Protein AF-A0A961W6W5-F1 (afdb_monomer_lite)

pLDDT: mean 90.61, std 8.91, range [60.59, 97.5]

Sequence (105 aa):
MSLSRDQKTALDQVLAWHKRPDRPVFRLFGYAGTGKTTLARSIAEAIDGTVQFAAFTGKAASVLRSKGCDNARTIHSLIYRPRGEETEDETGEVSPTFSLNRQSA

Structure (mmCIF, N/CA/C/O backbone):
data_AF-A0A961W6W5-F1
#
_entry.id   AF-A0A961W6W5-F1
#
loop_
_atom_site.group_PDB
_atom_site.id
_atom_site.type_symbol
_atom_site.label_atom_id
_atom_site.label_alt_id
_atom_site.label_comp_id
_atom_site.label_asym_id
_atom_site.label_entity_id
_atom_site.label_seq_id
_atom_site.pdbx_PDB_ins_code
_atom_site.Cartn_x
_atom_site.Cartn_y
_atom_site.Cartn_z
_atom_site.occupancy
_atom_site.B_iso_or_equiv
_atom_site.auth_seq_id
_atom_site.auth_comp_id
_atom_site.auth_asym_id
_atom_site.auth_atom_id
_atom_site.pdbx_PDB_model_num
ATOM 1 N N . MET A 1 1 ? 7.895 11.699 -11.759 1.00 61.94 1 MET A N 1
ATOM 2 C CA . MET A 1 1 ? 9.030 11.093 -11.018 1.00 61.94 1 MET A CA 1
ATOM 3 C C . MET A 1 1 ? 9.521 9.889 -11.804 1.00 61.94 1 MET A C 1
ATOM 5 O O . MET A 1 1 ? 8.684 9.169 -12.324 1.00 61.94 1 MET A O 1
ATOM 9 N N . SER A 1 2 ? 10.835 9.682 -11.917 1.00 84.69 2 SER A N 1
ATOM 10 C CA . SER A 1 2 ? 11.403 8.511 -12.604 1.00 84.69 2 SER A CA 1
ATOM 11 C C . SER A 1 2 ? 11.673 7.391 -11.596 1.00 84.69 2 SER A C 1
ATOM 13 O O . SER A 1 2 ? 12.235 7.661 -10.535 1.00 84.69 2 SER A O 1
ATOM 15 N N . LEU A 1 3 ? 11.266 6.157 -11.909 1.00 90.62 3 LEU A N 1
ATOM 16 C CA . LEU A 1 3 ? 11.555 4.976 -11.087 1.00 90.62 3 LEU A CA 1
ATOM 17 C C . LEU A 1 3 ? 13.034 4.576 -11.200 1.00 90.62 3 LEU A C 1
ATOM 19 O O . LEU A 1 3 ? 13.622 4.646 -12.286 1.00 90.62 3 LEU A O 1
ATOM 23 N N . SER A 1 4 ? 13.621 4.100 -10.098 1.00 94.44 4 SER A N 1
ATOM 24 C CA . SER A 1 4 ? 14.963 3.502 -10.120 1.00 94.44 4 SER A CA 1
ATOM 25 C C . SER A 1 4 ? 14.983 2.195 -10.926 1.00 94.44 4 SER A C 1
ATOM 27 O O . SER A 1 4 ? 13.938 1.610 -11.214 1.00 94.44 4 SER A O 1
ATOM 29 N N . ARG A 1 5 ? 16.177 1.698 -11.278 1.00 95.38 5 ARG A N 1
ATOM 30 C CA . ARG A 1 5 ? 16.323 0.422 -12.003 1.00 95.38 5 ARG A CA 1
ATOM 31 C C . ARG A 1 5 ? 15.683 -0.752 -11.250 1.00 95.38 5 ARG A C 1
ATOM 33 O O . ARG A 1 5 ? 14.985 -1.558 -11.863 1.00 95.38 5 ARG A O 1
ATOM 40 N N . ASP A 1 6 ? 15.853 -0.798 -9.932 1.00 94.62 6 ASP A N 1
ATOM 41 C CA . ASP A 1 6 ? 15.289 -1.860 -9.094 1.00 94.62 6 ASP A CA 1
ATOM 42 C C . ASP A 1 6 ? 13.768 -1.736 -8.979 1.00 94.62 6 ASP A C 1
ATOM 44 O O . ASP A 1 6 ? 13.058 -2.733 -9.048 1.00 94.62 6 ASP A O 1
ATOM 48 N N . GLN A 1 7 ? 13.242 -0.510 -8.880 1.00 95.44 7 GLN A N 1
ATOM 49 C CA . GLN A 1 7 ? 11.797 -0.267 -8.863 1.00 95.44 7 GLN A CA 1
ATOM 50 C C . GLN A 1 7 ? 11.133 -0.629 -10.196 1.00 95.44 7 GLN A C 1
ATOM 52 O O . GLN A 1 7 ? 10.042 -1.189 -10.183 1.00 95.44 7 GLN A O 1
ATOM 57 N N . LYS A 1 8 ? 11.792 -0.357 -11.332 1.00 95.88 8 LYS A N 1
ATOM 58 C CA . LYS A 1 8 ? 11.328 -0.799 -12.659 1.00 95.88 8 LYS A CA 1
ATOM 59 C C . LYS A 1 8 ? 11.302 -2.320 -12.753 1.00 95.88 8 LYS A C 1
ATOM 61 O O . LYS A 1 8 ? 10.271 -2.887 -13.077 1.00 95.88 8 LYS A O 1
ATOM 66 N N . THR A 1 9 ? 12.394 -2.972 -12.352 1.00 96.31 9 THR A N 1
ATOM 67 C CA . THR A 1 9 ? 12.472 -4.441 -12.300 1.00 96.31 9 THR A CA 1
ATOM 68 C C . THR A 1 9 ? 11.358 -5.031 -11.431 1.00 96.31 9 THR A C 1
ATOM 70 O O . THR A 1 9 ? 10.719 -6.010 -11.807 1.00 96.31 9 THR A O 1
ATOM 73 N N . ALA A 1 10 ? 11.099 -4.428 -10.270 1.00 96.50 10 ALA A N 1
ATOM 74 C CA . ALA A 1 10 ? 10.039 -4.868 -9.379 1.00 96.50 10 ALA A CA 1
ATOM 75 C C . ALA A 1 10 ? 8.639 -4.657 -9.980 1.00 96.50 10 ALA A C 1
ATOM 77 O O . ALA A 1 10 ? 7.792 -5.538 -9.852 1.00 96.50 10 ALA A O 1
ATOM 78 N N . LEU A 1 11 ? 8.401 -3.532 -10.663 1.00 96.44 11 LEU A N 1
ATOM 79 C CA . LEU A 1 11 ? 7.156 -3.284 -11.392 1.00 96.44 11 LEU A CA 1
ATOM 80 C C . LEU A 1 11 ? 6.937 -4.345 -12.478 1.00 96.44 11 LEU A C 1
ATOM 82 O O . LEU A 1 11 ? 5.871 -4.954 -12.519 1.00 96.44 11 LEU A O 1
ATOM 86 N N . ASP A 1 12 ? 7.957 -4.638 -13.285 1.00 96.94 12 ASP A N 1
ATOM 87 C CA . ASP A 1 12 ? 7.883 -5.655 -14.339 1.00 96.94 12 ASP A CA 1
ATOM 88 C C . ASP A 1 12 ? 7.541 -7.041 -13.768 1.00 96.94 12 ASP A C 1
ATOM 90 O O . ASP A 1 12 ? 6.707 -7.763 -14.320 1.00 96.94 12 ASP A O 1
ATOM 94 N N . GLN A 1 13 ? 8.126 -7.405 -12.620 1.00 97.25 13 GLN A N 1
ATOM 95 C CA . GLN A 1 13 ? 7.819 -8.660 -11.927 1.00 97.25 13 GLN A CA 1
ATOM 96 C C . GLN A 1 13 ? 6.375 -8.712 -11.414 1.00 97.25 13 GLN A C 1
ATOM 98 O O . GLN A 1 13 ? 5.723 -9.749 -11.553 1.00 97.25 13 GLN A O 1
ATOM 103 N N . VAL A 1 14 ? 5.861 -7.611 -10.854 1.00 96.69 14 VAL A N 1
ATOM 104 C CA . VAL A 1 14 ? 4.465 -7.516 -10.397 1.00 96.69 14 VAL A CA 1
ATOM 105 C C . VAL A 1 14 ? 3.503 -7.643 -11.580 1.00 96.69 14 VAL A C 1
ATOM 107 O O . VAL A 1 14 ? 2.543 -8.405 -11.504 1.00 96.69 14 VAL A O 1
ATOM 110 N N . LEU A 1 15 ? 3.773 -6.972 -12.702 1.00 95.38 15 LEU A N 1
ATOM 111 C CA . LEU A 1 15 ? 2.922 -7.041 -13.895 1.00 95.38 15 LEU A CA 1
ATOM 112 C C . LEU A 1 15 ? 2.957 -8.422 -14.560 1.00 95.38 15 LEU A C 1
ATOM 114 O O . LEU A 1 15 ? 1.931 -8.917 -15.026 1.00 95.38 15 LEU A O 1
ATOM 118 N N . ALA A 1 16 ? 4.119 -9.078 -14.585 1.00 96.56 16 ALA A N 1
ATOM 119 C CA . ALA A 1 16 ? 4.237 -10.452 -15.064 1.00 96.56 16 ALA A CA 1
ATOM 120 C C . ALA A 1 16 ? 3.500 -11.448 -14.155 1.00 96.56 16 ALA A C 1
ATOM 122 O O . ALA A 1 16 ? 2.927 -12.421 -14.647 1.00 96.56 16 ALA A O 1
ATOM 123 N N . TRP A 1 17 ? 3.506 -11.211 -12.841 1.00 96.94 17 TRP A N 1
ATOM 124 C CA . TRP A 1 17 ? 2.739 -11.991 -11.875 1.00 96.94 17 TRP A CA 1
ATOM 125 C C . TRP A 1 17 ? 1.231 -11.792 -12.039 1.00 96.94 17 TRP A C 1
ATOM 127 O O . TRP A 1 17 ? 0.503 -12.777 -12.065 1.00 96.94 17 TRP A O 1
ATOM 137 N N . HIS A 1 18 ? 0.765 -10.554 -12.210 1.00 94.94 18 HIS A N 1
ATOM 138 C CA . HIS A 1 18 ? -0.660 -10.233 -12.317 1.00 94.94 18 HIS A CA 1
ATOM 139 C C . HIS A 1 18 ? -1.359 -10.968 -13.477 1.00 94.94 18 HIS A C 1
ATOM 141 O O . HIS A 1 18 ? -2.534 -11.305 -13.392 1.00 94.94 18 HIS A O 1
ATOM 147 N N . LYS A 1 19 ? -0.610 -11.306 -14.534 1.00 94.12 19 LYS A N 1
ATOM 148 C CA . LYS A 1 19 ? -1.088 -12.096 -15.682 1.00 94.12 19 LYS A CA 1
ATOM 149 C C . LYS A 1 19 ? -1.256 -13.599 -15.392 1.00 94.12 19 LYS A C 1
ATOM 151 O O . LYS A 1 19 ? -1.621 -14.342 -16.298 1.00 94.12 19 LYS A O 1
ATOM 156 N N . ARG A 1 20 ? -0.950 -14.072 -14.177 1.00 95.56 20 ARG A N 1
ATOM 157 C CA . ARG A 1 20 ? -0.985 -15.492 -13.784 1.00 95.56 20 ARG A CA 1
ATOM 158 C C . ARG A 1 20 ? -2.131 -15.767 -12.802 1.00 95.56 20 ARG A C 1
ATOM 160 O O . ARG A 1 20 ? -1.937 -15.615 -11.595 1.00 95.56 20 ARG A O 1
ATOM 167 N N . PRO A 1 21 ? -3.313 -16.197 -13.281 1.00 89.19 21 PRO A N 1
ATOM 168 C CA . PRO A 1 21 ? -4.479 -16.409 -12.418 1.00 89.19 21 PRO A CA 1
ATOM 169 C C . PRO A 1 21 ? -4.299 -17.561 -11.413 1.00 89.19 21 PRO A C 1
ATOM 171 O O . PRO A 1 21 ? -4.975 -17.595 -10.391 1.00 89.19 21 PRO A O 1
ATOM 174 N N . ASP A 1 22 ? -3.366 -18.484 -11.660 1.00 95.56 22 ASP A N 1
ATOM 175 C CA . ASP A 1 22 ? -3.031 -19.610 -10.780 1.00 95.56 22 ASP A CA 1
ATOM 176 C C . ASP A 1 22 ? -2.193 -19.207 -9.553 1.00 95.56 22 ASP A C 1
ATOM 178 O O . ASP A 1 22 ? -1.969 -20.020 -8.654 1.00 95.56 22 ASP A O 1
ATOM 182 N N . ARG A 1 23 ? -1.709 -17.958 -9.489 1.00 94.38 23 ARG A N 1
ATOM 183 C CA . ARG A 1 23 ? -0.822 -17.478 -8.421 1.00 94.38 23 ARG A CA 1
ATOM 184 C C . ARG A 1 23 ? -1.408 -16.248 -7.736 1.00 94.38 23 ARG A C 1
ATOM 186 O O . ARG A 1 23 ? -1.045 -15.135 -8.089 1.00 94.38 23 ARG A O 1
ATOM 193 N N . PRO A 1 24 ? -2.232 -16.403 -6.691 1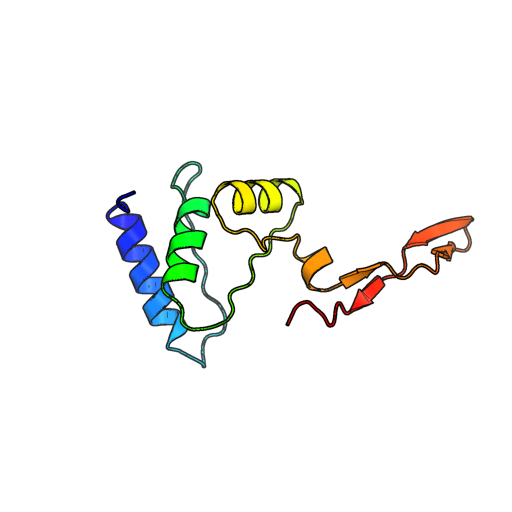.00 93.38 24 PRO A N 1
ATOM 194 C CA . PRO A 1 24 ? -2.930 -15.276 -6.070 1.00 93.38 24 PRO A CA 1
ATOM 195 C C . PRO A 1 24 ? -2.047 -14.362 -5.202 1.00 93.38 24 PRO A C 1
ATOM 197 O O . PRO A 1 24 ? -2.521 -13.330 -4.738 1.00 93.38 24 PRO A O 1
ATOM 200 N N . VAL A 1 25 ? -0.778 -14.711 -4.945 1.00 96.31 25 VAL A N 1
ATOM 201 C CA . VAL A 1 25 ? 0.090 -13.964 -4.016 1.00 96.31 25 VAL A CA 1
ATOM 202 C C . VAL A 1 25 ? 1.441 -13.624 -4.644 1.00 96.31 25 VAL A C 1
ATOM 204 O O . VAL A 1 25 ? 2.172 -14.512 -5.084 1.00 96.31 25 VAL A O 1
ATOM 207 N N . PHE A 1 26 ? 1.812 -12.345 -4.566 1.00 96.56 26 PHE A N 1
ATOM 208 C CA . PHE A 1 26 ? 3.157 -11.830 -4.825 1.00 96.56 26 PHE A CA 1
ATOM 209 C C . PHE A 1 26 ? 3.682 -11.094 -3.595 1.00 96.56 26 PHE A C 1
ATOM 211 O O . PHE A 1 26 ? 2.934 -10.399 -2.908 1.00 96.56 26 PHE A O 1
ATOM 218 N N . ARG A 1 27 ? 4.976 -11.240 -3.300 1.00 96.75 27 ARG A N 1
ATOM 219 C CA . ARG A 1 27 ? 5.624 -10.582 -2.159 1.00 96.75 27 ARG A CA 1
ATOM 220 C C . ARG A 1 27 ? 6.756 -9.699 -2.655 1.00 96.75 27 ARG A C 1
ATOM 222 O O . ARG A 1 27 ? 7.699 -10.193 -3.262 1.00 96.75 27 ARG A O 1
ATOM 229 N N . LEU A 1 28 ? 6.667 -8.409 -2.349 1.00 95.75 28 LEU A N 1
ATOM 230 C CA . LEU A 1 28 ? 7.697 -7.425 -2.656 1.00 95.75 28 LEU A CA 1
ATOM 231 C C . LEU A 1 28 ? 8.411 -7.011 -1.370 1.00 95.75 28 LEU A C 1
ATOM 233 O O . LEU A 1 28 ? 7.803 -6.432 -0.469 1.00 95.75 28 LEU A O 1
ATOM 237 N N . PHE A 1 29 ? 9.710 -7.286 -1.302 1.00 95.31 29 PHE A N 1
ATOM 238 C CA . PHE A 1 29 ? 10.566 -6.884 -0.189 1.00 95.31 29 PHE A CA 1
ATOM 239 C C . PHE A 1 29 ? 11.468 -5.718 -0.592 1.00 95.31 29 PHE A C 1
ATOM 241 O O . PHE A 1 29 ? 11.720 -5.472 -1.767 1.00 95.31 29 PHE A O 1
ATOM 248 N N . GLY A 1 30 ? 11.963 -4.988 0.402 1.00 93.81 30 GLY A N 1
ATOM 249 C CA . GLY A 1 30 ? 12.934 -3.921 0.194 1.00 93.81 30 GLY A CA 1
ATOM 250 C C . GLY A 1 30 ? 13.259 -3.215 1.501 1.00 93.81 30 GLY A C 1
ATOM 251 O O . GLY A 1 30 ? 12.397 -3.103 2.379 1.00 93.81 30 GLY A O 1
ATOM 252 N N . TYR A 1 31 ? 14.481 -2.707 1.626 1.00 94.25 31 TYR A N 1
ATOM 253 C CA . TYR A 1 31 ? 14.947 -2.003 2.822 1.00 94.25 31 TYR A CA 1
ATOM 254 C C . TYR A 1 31 ? 14.116 -0.750 3.141 1.00 94.25 31 TYR A C 1
ATOM 256 O O . TYR A 1 31 ? 13.318 -0.268 2.324 1.00 94.25 31 TYR A O 1
ATOM 264 N N . ALA A 1 32 ? 14.268 -0.215 4.353 1.00 90.62 32 ALA A N 1
ATOM 265 C CA . ALA A 1 32 ? 13.690 1.077 4.713 1.00 90.62 32 ALA A CA 1
ATOM 266 C C . ALA A 1 32 ? 14.149 2.166 3.722 1.00 90.62 32 ALA A C 1
ATOM 268 O O . ALA A 1 32 ? 15.264 2.122 3.214 1.00 90.62 32 ALA A O 1
ATOM 269 N N . GLY A 1 33 ? 13.264 3.104 3.381 1.00 89.69 33 GLY A N 1
ATOM 270 C CA . GLY A 1 33 ? 13.596 4.203 2.464 1.00 89.69 33 GLY A CA 1
ATOM 271 C C . GLY A 1 33 ? 13.647 3.859 0.966 1.00 89.69 33 GLY A C 1
ATOM 272 O O . GLY A 1 33 ? 13.689 4.771 0.154 1.00 89.69 33 GLY A O 1
ATOM 273 N N . THR A 1 34 ? 13.529 2.590 0.558 1.00 93.44 34 THR A N 1
ATOM 274 C CA . THR A 1 34 ? 13.584 2.170 -0.870 1.00 93.44 34 THR A CA 1
ATOM 275 C C . THR A 1 34 ? 12.363 2.559 -1.724 1.00 93.44 34 THR A C 1
ATOM 277 O O . THR A 1 34 ? 12.258 2.189 -2.892 1.00 93.44 34 THR A O 1
ATOM 280 N N . GLY A 1 35 ? 11.406 3.304 -1.164 1.00 91.56 35 GLY A N 1
ATOM 281 C CA . GLY A 1 35 ? 10.265 3.829 -1.919 1.00 91.56 35 GLY A CA 1
ATOM 282 C C . GLY A 1 35 ? 9.149 2.823 -2.227 1.00 91.56 35 GLY A C 1
ATOM 283 O O . GLY A 1 35 ? 8.365 3.073 -3.133 1.00 91.56 35 GLY A O 1
ATOM 284 N N . LYS A 1 36 ? 9.019 1.721 -1.471 1.00 93.69 36 LYS A N 1
ATOM 285 C CA . LYS A 1 36 ? 7.946 0.713 -1.655 1.00 93.69 36 LYS A CA 1
ATOM 286 C C . LYS A 1 36 ? 6.535 1.316 -1.710 1.00 93.69 36 LYS A C 1
ATOM 288 O O . LYS A 1 36 ? 5.734 0.939 -2.553 1.00 93.69 36 LYS A O 1
ATOM 293 N N . THR A 1 37 ? 6.242 2.281 -0.839 1.00 91.31 37 THR A N 1
ATOM 294 C CA . THR A 1 37 ? 4.954 2.997 -0.832 1.00 91.31 37 THR A CA 1
ATOM 295 C C . THR A 1 37 ? 4.746 3.801 -2.114 1.00 91.31 37 THR A C 1
ATOM 297 O O . THR A 1 37 ? 3.644 3.831 -2.641 1.00 91.31 37 THR A O 1
ATOM 300 N N . THR A 1 38 ? 5.801 4.423 -2.644 1.00 91.44 38 THR A N 1
ATOM 301 C CA . THR A 1 38 ? 5.739 5.134 -3.927 1.00 91.44 38 THR A CA 1
ATOM 302 C C . THR A 1 38 ? 5.506 4.157 -5.079 1.00 91.44 38 THR A C 1
ATOM 304 O O . THR A 1 38 ? 4.694 4.431 -5.954 1.00 91.44 38 THR A O 1
ATOM 307 N N . LEU A 1 39 ? 6.163 2.992 -5.049 1.00 95.00 39 LEU A N 1
ATOM 308 C CA . LEU A 1 39 ? 5.987 1.946 -6.056 1.00 95.00 39 LEU A CA 1
ATOM 309 C C . LEU A 1 39 ? 4.556 1.386 -6.076 1.00 95.00 39 LEU A C 1
ATOM 311 O O . LEU A 1 39 ? 4.064 1.052 -7.148 1.00 95.00 39 LEU A O 1
ATOM 315 N N . ALA A 1 40 ? 3.870 1.330 -4.928 1.00 95.44 40 ALA A N 1
ATOM 316 C CA . ALA A 1 40 ? 2.479 0.878 -4.852 1.00 95.44 40 ALA A CA 1
ATOM 317 C C . ALA A 1 40 ? 1.551 1.677 -5.785 1.00 95.44 40 ALA A C 1
ATOM 319 O O . ALA A 1 40 ? 0.717 1.086 -6.466 1.00 95.44 40 ALA A O 1
ATOM 320 N N . ARG A 1 41 ? 1.743 2.999 -5.878 1.00 94.25 41 ARG A N 1
ATOM 321 C CA . ARG A 1 41 ? 0.993 3.849 -6.811 1.00 94.25 41 ARG A CA 1
ATOM 322 C C . ARG A 1 41 ? 1.268 3.475 -8.268 1.00 94.25 41 ARG A C 1
ATOM 324 O O . ARG A 1 41 ? 0.330 3.290 -9.029 1.00 94.25 41 ARG A O 1
ATOM 331 N N . SER A 1 42 ? 2.539 3.325 -8.640 1.00 94.75 42 SER A N 1
ATOM 332 C CA . SER A 1 42 ? 2.917 2.963 -10.013 1.00 94.75 42 SER A CA 1
ATOM 333 C C . SER A 1 42 ? 2.418 1.574 -10.419 1.00 94.75 42 SER A C 1
ATOM 335 O O . SER A 1 42 ? 2.105 1.362 -11.584 1.00 94.75 42 SER A O 1
ATOM 337 N N . ILE A 1 43 ? 2.317 0.635 -9.471 1.00 95.31 43 ILE A N 1
ATOM 338 C CA . ILE A 1 43 ? 1.687 -0.671 -9.706 1.00 95.31 43 ILE A CA 1
ATOM 339 C C . ILE A 1 43 ? 0.207 -0.487 -10.047 1.00 95.31 43 ILE A C 1
ATOM 341 O O . ILE A 1 43 ? -0.264 -1.068 -11.017 1.00 95.31 43 ILE A O 1
ATOM 345 N N . ALA A 1 44 ? -0.517 0.325 -9.273 1.00 94.88 44 ALA A N 1
ATOM 346 C CA . ALA A 1 44 ? -1.942 0.538 -9.496 1.00 94.88 44 ALA A CA 1
ATOM 347 C C . ALA A 1 44 ? -2.241 1.255 -10.818 1.00 94.88 44 ALA A C 1
ATOM 349 O O . ALA A 1 44 ? -3.174 0.875 -11.508 1.00 94.88 44 ALA A O 1
ATOM 350 N N . GLU A 1 45 ? -1.419 2.236 -11.201 1.00 93.81 45 GLU A N 1
ATOM 351 C CA . GLU A 1 45 ? -1.529 2.935 -12.493 1.00 93.81 45 GLU A CA 1
ATOM 352 C C . GLU A 1 45 ? -1.288 2.006 -13.701 1.00 93.81 45 GLU A C 1
ATOM 354 O O . GLU A 1 45 ? -1.702 2.329 -14.812 1.00 93.81 45 GLU A O 1
ATOM 359 N N . ALA A 1 46 ? -0.614 0.868 -13.503 1.00 94.38 46 ALA A N 1
ATOM 360 C CA . ALA A 1 46 ? -0.265 -0.081 -14.559 1.00 94.38 46 ALA A CA 1
ATOM 361 C C . ALA A 1 46 ? -1.189 -1.313 -14.633 1.00 94.38 46 ALA A C 1
ATOM 363 O O . ALA A 1 46 ? -1.018 -2.146 -15.527 1.00 94.38 46 ALA A O 1
ATOM 364 N N . ILE A 1 47 ? -2.137 -1.456 -13.702 1.00 93.75 47 ILE A N 1
ATOM 365 C CA . ILE A 1 47 ? -3.126 -2.539 -13.685 1.00 93.75 47 ILE A CA 1
ATOM 366 C C . ILE A 1 47 ? -4.437 -2.015 -14.268 1.00 93.75 47 ILE A C 1
ATOM 368 O O . ILE A 1 47 ? -4.924 -0.964 -13.861 1.00 93.75 47 ILE A O 1
ATOM 372 N N . ASP A 1 48 ? -5.019 -2.772 -15.197 1.00 90.06 48 ASP A N 1
ATOM 373 C CA . ASP A 1 48 ? -6.367 -2.500 -15.691 1.00 90.06 48 ASP A CA 1
ATOM 374 C C . ASP A 1 48 ? -7.397 -3.085 -14.712 1.00 90.06 48 ASP A C 1
ATOM 376 O O . ASP A 1 48 ? -7.414 -4.293 -14.460 1.00 90.06 48 ASP A O 1
ATOM 380 N N . GLY A 1 49 ? -8.217 -2.219 -14.115 1.00 89.62 49 GLY A N 1
ATOM 381 C CA . GLY A 1 49 ? -9.253 -2.586 -13.149 1.00 89.62 49 GLY A CA 1
ATOM 382 C C . GLY A 1 49 ? -9.132 -1.906 -11.783 1.00 89.62 49 GLY A C 1
ATOM 383 O O . GLY A 1 49 ? -8.332 -0.999 -11.557 1.00 89.62 49 GLY A O 1
ATOM 384 N N . THR A 1 50 ? -9.980 -2.339 -10.849 1.00 90.94 50 THR A N 1
ATOM 385 C CA . THR A 1 50 ? -10.073 -1.741 -9.511 1.00 90.94 50 THR A CA 1
ATOM 386 C C . THR A 1 50 ? -8.948 -2.238 -8.608 1.00 90.94 50 THR A C 1
ATOM 388 O O . THR A 1 50 ? -8.852 -3.429 -8.310 1.00 90.94 50 THR A O 1
ATOM 391 N N . VAL A 1 51 ? -8.128 -1.313 -8.102 1.00 94.31 51 VAL A N 1
ATOM 392 C CA . VAL A 1 51 ? -7.054 -1.605 -7.143 1.00 94.31 51 VAL A CA 1
ATOM 393 C C . VAL A 1 51 ? -7.405 -1.040 -5.770 1.00 94.31 51 VAL A C 1
ATOM 395 O O . VAL A 1 51 ? -7.616 0.162 -5.614 1.00 94.31 51 VAL A O 1
ATOM 398 N N . GLN A 1 52 ? -7.418 -1.905 -4.755 1.00 96.00 52 GLN A 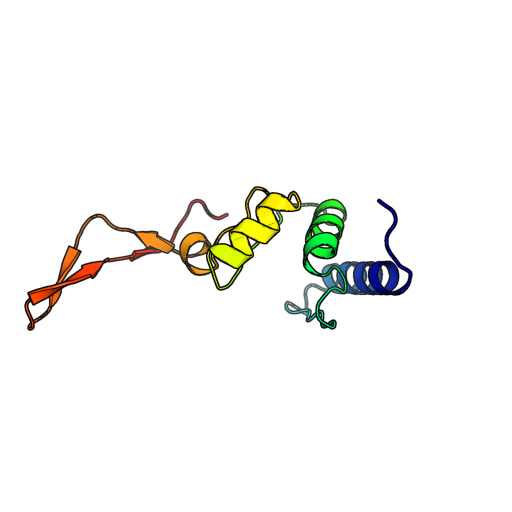N 1
ATOM 399 C CA . GLN A 1 52 ? -7.605 -1.511 -3.358 1.00 96.00 52 GLN A CA 1
ATOM 400 C C . GLN A 1 52 ? -6.276 -1.530 -2.603 1.00 96.00 52 GLN A C 1
ATOM 402 O O . GLN A 1 52 ? -5.509 -2.489 -2.688 1.00 96.00 52 GLN A O 1
ATOM 407 N N . PHE A 1 53 ? -6.025 -0.492 -1.803 1.00 97.00 53 PHE A N 1
ATOM 408 C CA . PHE A 1 53 ? -4.839 -0.412 -0.951 1.00 97.00 53 PHE A CA 1
ATOM 409 C C . PHE A 1 53 ? -5.216 -0.651 0.509 1.00 97.00 53 PHE A C 1
ATOM 411 O O . PHE A 1 53 ? -6.013 0.083 1.098 1.00 97.00 53 PHE A O 1
ATOM 418 N N . ALA A 1 54 ? -4.590 -1.652 1.121 1.00 97.31 54 ALA A N 1
ATOM 419 C CA . ALA A 1 54 ? -4.777 -1.978 2.527 1.00 97.31 54 ALA A CA 1
ATOM 420 C C . ALA A 1 54 ? -3.453 -1.892 3.286 1.00 97.31 54 ALA A C 1
ATOM 422 O O . ALA A 1 54 ? -2.399 -2.276 2.780 1.00 97.31 54 ALA A O 1
ATOM 423 N N . ALA A 1 55 ? -3.514 -1.433 4.532 1.00 97.25 55 ALA A N 1
ATOM 424 C CA . ALA A 1 55 ? -2.387 -1.470 5.453 1.00 97.25 55 ALA A CA 1
ATOM 425 C C . ALA A 1 55 ? -2.794 -2.019 6.822 1.00 97.25 55 ALA A C 1
ATOM 427 O O . ALA A 1 55 ? -3.965 -2.003 7.197 1.00 97.25 55 ALA A O 1
ATOM 428 N N . PHE A 1 56 ? -1.813 -2.477 7.598 1.00 96.50 56 PHE A N 1
ATOM 429 C CA . PHE A 1 56 ? -2.068 -2.985 8.946 1.00 96.50 56 PHE A CA 1
ATOM 430 C C . PHE A 1 56 ? -2.516 -1.877 9.911 1.00 96.50 56 PHE A C 1
ATOM 432 O O . PHE A 1 56 ? -3.447 -2.067 10.685 1.00 96.50 56 PHE A O 1
ATOM 439 N N . THR A 1 57 ? -1.903 -0.691 9.828 1.00 97.06 57 THR A N 1
ATOM 440 C CA . THR A 1 57 ? -2.184 0.429 10.739 1.00 97.06 57 THR A CA 1
ATOM 441 C C . THR A 1 57 ? -2.768 1.636 10.016 1.00 97.06 57 THR A C 1
ATOM 443 O O . THR A 1 57 ? -2.485 1.890 8.841 1.00 97.06 57 THR A O 1
ATOM 446 N N . GLY A 1 58 ? -3.537 2.447 10.751 1.00 97.19 58 GLY A N 1
ATOM 447 C CA . GLY A 1 58 ? -4.082 3.706 10.236 1.00 97.19 58 GLY A CA 1
ATOM 448 C C . GLY A 1 58 ? -2.993 4.688 9.792 1.00 97.19 58 GLY A C 1
ATOM 449 O O . GLY A 1 58 ? -3.159 5.379 8.785 1.00 97.19 58 GLY A O 1
ATOM 450 N N . LYS A 1 59 ? -1.838 4.701 10.476 1.00 96.75 59 LYS A N 1
ATOM 451 C CA . LYS A 1 59 ? -0.687 5.527 10.086 1.00 96.75 59 LYS A CA 1
ATOM 452 C C . LYS A 1 59 ? -0.104 5.091 8.742 1.00 96.75 59 LYS A C 1
ATOM 454 O O . LYS A 1 59 ? 0.153 5.949 7.904 1.00 96.75 59 LYS A O 1
ATOM 459 N N . ALA A 1 60 ? 0.063 3.789 8.512 1.00 95.56 60 ALA A N 1
ATOM 460 C CA . ALA A 1 60 ? 0.553 3.277 7.234 1.00 95.56 60 ALA A CA 1
ATOM 461 C C . ALA A 1 60 ? -0.437 3.561 6.090 1.00 95.56 60 ALA A C 1
ATOM 463 O O . ALA A 1 60 ? -0.023 4.015 5.026 1.00 95.56 60 ALA A O 1
ATOM 464 N N . ALA A 1 61 ? -1.743 3.399 6.335 1.00 97.44 61 ALA A N 1
ATOM 465 C CA . ALA A 1 61 ? -2.776 3.793 5.376 1.00 97.44 61 ALA A CA 1
ATOM 466 C C . ALA A 1 61 ? -2.730 5.304 5.072 1.00 97.44 61 ALA A C 1
ATOM 468 O O . ALA A 1 61 ? -2.842 5.709 3.921 1.00 97.44 61 ALA A O 1
ATOM 469 N N . SER A 1 62 ? -2.497 6.146 6.085 1.00 96.75 62 SER A N 1
ATOM 470 C CA . SER A 1 62 ? -2.322 7.596 5.912 1.00 96.75 62 SER A CA 1
ATOM 471 C C . SER A 1 62 ? -1.099 7.945 5.056 1.00 96.75 62 SER A C 1
ATOM 473 O O . SER A 1 62 ? -1.178 8.807 4.183 1.00 96.75 62 SER A O 1
ATOM 475 N N . VAL A 1 63 ? 0.016 7.231 5.241 1.00 95.62 63 VAL A N 1
ATOM 476 C CA . VAL A 1 63 ? 1.215 7.386 4.403 1.00 95.62 63 VAL A CA 1
ATOM 477 C C . VAL A 1 63 ? 0.955 6.955 2.955 1.00 95.62 63 VAL A C 1
ATOM 479 O O . VAL A 1 63 ? 1.441 7.613 2.046 1.00 95.62 63 VAL A O 1
ATOM 482 N N . LEU A 1 64 ? 0.175 5.900 2.710 1.00 96.62 64 LEU A N 1
ATOM 483 C CA . LEU A 1 64 ? -0.234 5.521 1.351 1.00 96.62 64 LEU A CA 1
ATOM 484 C C . LEU A 1 64 ? -1.080 6.617 0.685 1.00 96.62 64 LEU A C 1
ATOM 486 O O . LEU A 1 64 ? -0.773 7.021 -0.437 1.00 96.62 64 LEU A O 1
ATOM 490 N N . ARG A 1 65 ? -2.079 7.162 1.394 1.00 96.94 65 ARG A N 1
ATOM 491 C CA . ARG A 1 65 ? -2.903 8.275 0.887 1.00 96.94 65 ARG A CA 1
ATOM 492 C C . ARG A 1 65 ? -2.063 9.499 0.541 1.00 96.94 65 ARG A C 1
ATOM 494 O O . ARG A 1 65 ? -2.190 10.036 -0.549 1.00 96.94 65 ARG A O 1
ATOM 501 N N . SER A 1 66 ? -1.113 9.888 1.395 1.00 95.19 66 SER A N 1
ATOM 502 C CA . SER A 1 66 ? -0.232 11.032 1.100 1.00 95.19 66 SER A CA 1
ATOM 503 C C . SER A 1 66 ? 0.714 10.813 -0.091 1.00 95.19 66 SER A C 1
ATOM 505 O O . SER A 1 66 ? 1.347 11.762 -0.555 1.00 95.19 66 SER A O 1
ATOM 507 N N . LYS A 1 67 ? 0.821 9.578 -0.600 1.00 93.38 67 LYS A N 1
ATOM 508 C CA . LYS A 1 67 ? 1.556 9.227 -1.824 1.00 93.38 67 LYS A CA 1
ATOM 509 C C . LYS A 1 67 ? 0.650 9.024 -3.046 1.00 93.38 67 LYS A C 1
ATOM 511 O O . LYS A 1 67 ? 1.162 8.660 -4.103 1.00 93.38 67 LYS A O 1
ATOM 516 N N . GLY A 1 68 ? -0.646 9.322 -2.938 1.00 93.31 68 GLY A N 1
ATOM 517 C CA . GLY A 1 68 ? -1.619 9.253 -4.036 1.00 93.31 68 GLY A CA 1
ATOM 518 C C . GLY A 1 68 ? -2.350 7.916 -4.154 1.00 93.31 68 GLY A C 1
ATOM 519 O O . GLY A 1 68 ? -2.902 7.619 -5.204 1.00 93.31 68 GLY A O 1
ATOM 520 N N . CYS A 1 69 ? -2.324 7.082 -3.111 1.00 95.94 69 CYS A N 1
ATOM 521 C CA . CYS A 1 69 ? -3.190 5.905 -3.003 1.00 95.94 69 CYS A CA 1
ATOM 522 C C . CYS A 1 69 ? -4.456 6.305 -2.224 1.00 95.94 69 CYS A C 1
ATOM 524 O O . CYS A 1 69 ? -4.601 5.954 -1.052 1.00 95.94 69 CYS A O 1
ATOM 526 N N . ASP A 1 70 ? -5.315 7.135 -2.819 1.00 94.06 70 ASP A N 1
ATOM 527 C CA . ASP A 1 70 ? -6.337 7.913 -2.094 1.00 94.06 70 ASP A CA 1
ATOM 528 C C . ASP A 1 70 ? -7.387 7.051 -1.374 1.00 94.06 70 ASP A C 1
ATOM 530 O O . ASP A 1 70 ? -7.840 7.387 -0.276 1.00 94.06 70 ASP A O 1
ATOM 534 N N . ASN A 1 71 ? -7.710 5.884 -1.930 1.00 94.81 71 ASN A N 1
ATOM 535 C CA . ASN A 1 71 ? -8.606 4.885 -1.345 1.00 94.81 71 ASN A CA 1
ATOM 536 C C . ASN A 1 71 ? -7.934 3.988 -0.286 1.00 94.81 71 ASN A C 1
ATOM 538 O O . ASN A 1 71 ? -8.560 3.039 0.188 1.00 94.81 71 ASN A O 1
ATOM 542 N N . ALA A 1 72 ? -6.687 4.257 0.123 1.00 97.44 72 ALA A N 1
ATOM 543 C CA . ALA A 1 72 ? -6.000 3.409 1.090 1.00 97.44 72 ALA A CA 1
ATOM 544 C C . ALA A 1 72 ? -6.672 3.416 2.469 1.00 97.44 72 ALA A C 1
ATOM 546 O O . ALA A 1 72 ? -6.912 4.466 3.078 1.00 97.44 72 ALA A O 1
ATOM 547 N N . ARG A 1 73 ? -6.912 2.217 3.002 1.00 96.94 73 ARG A N 1
ATOM 548 C CA . ARG A 1 73 ? -7.577 1.963 4.288 1.00 96.94 73 ARG A CA 1
ATOM 549 C C . ARG A 1 73 ? -6.792 0.967 5.132 1.00 96.94 73 ARG A C 1
ATOM 551 O O . ARG A 1 73 ? -5.797 0.396 4.686 1.00 96.94 73 ARG A O 1
ATOM 558 N N . THR A 1 74 ? -7.202 0.777 6.385 1.00 97.50 74 THR A N 1
ATOM 559 C CA . THR A 1 74 ? -6.701 -0.383 7.126 1.00 97.50 74 THR A CA 1
ATOM 560 C C . THR A 1 74 ? -7.329 -1.644 6.544 1.00 97.50 74 THR A C 1
ATOM 562 O O . THR A 1 74 ? -8.450 -1.598 6.040 1.00 97.50 74 THR A O 1
ATOM 565 N N . ILE A 1 75 ? -6.638 -2.782 6.630 1.00 97.00 75 ILE A N 1
ATOM 566 C CA . ILE A 1 75 ? -7.221 -4.065 6.210 1.00 97.00 75 ILE A CA 1
ATOM 567 C C . ILE A 1 75 ? -8.526 -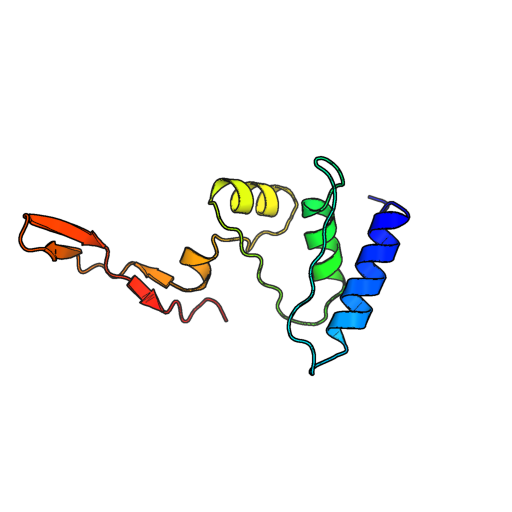4.349 6.965 1.00 97.00 75 ILE A C 1
ATOM 569 O O . ILE A 1 75 ? -9.485 -4.847 6.386 1.00 97.00 75 ILE A O 1
ATOM 573 N N . HIS A 1 76 ? -8.598 -3.927 8.231 1.00 94.88 76 HIS A N 1
ATOM 574 C CA . HIS A 1 76 ? -9.797 -4.047 9.044 1.00 94.88 76 HIS A CA 1
ATOM 575 C C . HIS A 1 76 ? -10.976 -3.254 8.463 1.00 94.88 76 HIS A C 1
ATOM 577 O O . HIS A 1 76 ? -12.024 -3.840 8.238 1.00 94.88 76 HIS A O 1
ATOM 583 N N . SER A 1 77 ? -10.825 -1.958 8.158 1.00 94.56 77 SER A N 1
ATOM 584 C CA . SER A 1 77 ? -11.938 -1.157 7.612 1.00 94.56 77 SER A CA 1
ATOM 585 C C . SER A 1 77 ? -12.231 -1.421 6.132 1.00 94.56 77 SER A C 1
ATOM 587 O O . SER A 1 77 ? -13.274 -1.012 5.610 1.00 94.56 77 SER A O 1
ATOM 589 N N . LEU A 1 78 ? -11.316 -2.103 5.437 1.00 95.75 78 LEU A N 1
ATOM 590 C CA . LEU A 1 78 ? -11.582 -2.651 4.114 1.00 95.75 78 LEU A CA 1
ATOM 591 C C . LEU A 1 78 ? -12.542 -3.849 4.203 1.00 95.75 78 LEU A C 1
ATOM 593 O O . LEU A 1 78 ? -13.490 -3.921 3.429 1.00 95.75 78 LEU A O 1
ATOM 597 N N . ILE A 1 79 ? -12.337 -4.758 5.159 1.00 95.69 79 ILE A N 1
ATOM 598 C CA . ILE A 1 79 ? -13.139 -5.987 5.295 1.00 95.69 79 ILE A CA 1
ATOM 599 C C . ILE A 1 79 ? -14.413 -5.752 6.123 1.00 95.69 79 ILE A C 1
ATOM 601 O O . ILE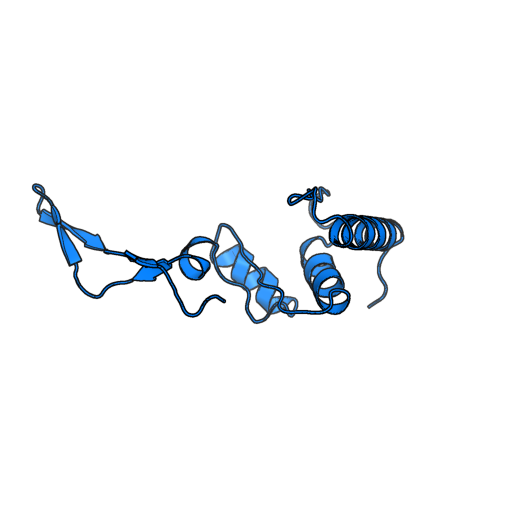 A 1 79 ? -15.454 -6.340 5.833 1.00 95.69 79 ILE A O 1
ATOM 605 N N . TYR A 1 80 ? -14.363 -4.869 7.121 1.00 93.75 80 TYR A N 1
ATOM 606 C CA . TYR A 1 80 ? -15.411 -4.682 8.122 1.00 93.75 80 TYR A CA 1
ATOM 607 C C . TYR A 1 80 ? -15.890 -3.233 8.236 1.00 93.75 80 TYR A C 1
ATOM 609 O O . TYR A 1 80 ? -15.166 -2.280 7.944 1.00 93.75 80 TYR A O 1
ATOM 617 N N . ARG A 1 81 ? -17.127 -3.070 8.711 1.00 90.19 81 ARG A N 1
ATOM 618 C CA . ARG A 1 81 ? -17.707 -1.804 9.171 1.00 90.19 81 ARG A CA 1
ATOM 619 C C . ARG A 1 81 ? -18.321 -1.991 10.564 1.00 90.19 81 ARG A C 1
ATOM 621 O O . ARG A 1 81 ? -18.896 -3.059 10.809 1.00 90.19 81 ARG A O 1
ATOM 628 N N . PRO A 1 82 ? -18.231 -0.993 11.455 1.00 86.94 82 PRO A N 1
ATOM 629 C CA . PRO A 1 82 ? -18.883 -1.063 12.757 1.00 86.94 82 PRO A CA 1
ATOM 630 C C . PRO A 1 82 ? -20.404 -1.191 12.587 1.00 86.94 82 PRO A C 1
ATOM 632 O O . PRO A 1 82 ? -21.004 -0.563 11.709 1.00 86.94 82 PRO A O 1
ATOM 635 N N . ARG A 1 83 ? -21.015 -2.049 13.402 1.00 80.69 83 ARG A N 1
ATOM 636 C CA . ARG A 1 83 ? -22.454 -2.079 13.669 1.00 80.69 83 ARG A CA 1
ATOM 637 C C . ARG A 1 83 ? -22.698 -1.214 14.900 1.00 80.69 83 ARG A C 1
ATOM 639 O O . ARG A 1 83 ? -21.909 -1.254 15.831 1.00 80.69 83 ARG A O 1
ATOM 646 N N . GLY A 1 84 ? -23.778 -0.439 14.890 1.00 67.44 84 GLY A N 1
ATOM 647 C CA . GLY A 1 84 ? -24.136 0.430 16.017 1.00 67.44 84 GLY A CA 1
ATOM 648 C C . GLY A 1 84 ? -24.621 -0.311 17.267 1.00 67.44 84 GLY A C 1
ATOM 649 O O . GLY A 1 84 ? -24.958 0.341 18.242 1.00 67.44 84 GLY A O 1
ATOM 650 N N . GLU A 1 85 ? -24.688 -1.644 17.236 1.00 62.34 85 GLU A N 1
ATOM 651 C CA . GLU A 1 85 ? -25.048 -2.466 18.390 1.00 62.34 85 GLU A CA 1
ATOM 652 C C . GLU A 1 85 ? -23.770 -2.849 19.139 1.00 62.34 85 GLU A C 1
ATOM 654 O O . GLU A 1 85 ? -22.989 -3.706 18.718 1.00 62.34 85 GLU A O 1
ATOM 659 N N . GLU A 1 86 ? -23.547 -2.130 20.226 1.00 69.88 86 GLU A N 1
ATOM 660 C CA . GLU A 1 86 ? -22.582 -2.429 21.272 1.00 69.88 86 GLU A CA 1
ATOM 661 C C . GLU A 1 86 ? -23.071 -3.654 22.059 1.00 69.88 86 GLU A C 1
ATOM 663 O O . GLU A 1 86 ? -24.215 -3.684 22.509 1.00 69.88 86 GLU A O 1
ATOM 668 N N . THR A 1 87 ? -22.246 -4.697 22.175 1.00 64.25 87 THR A N 1
ATOM 669 C CA . THR A 1 87 ? -22.563 -5.857 23.021 1.00 64.25 87 THR A CA 1
ATOM 670 C C . THR A 1 87 ? -21.816 -5.727 24.337 1.00 64.25 87 THR A C 1
ATOM 672 O O . THR A 1 87 ? -20.586 -5.674 24.321 1.00 64.25 87 THR A O 1
ATOM 675 N N . GLU A 1 88 ? -22.551 -5.685 25.446 1.00 71.00 88 GLU A N 1
ATOM 676 C CA . GLU A 1 88 ? -21.995 -5.819 26.794 1.00 71.00 88 GLU A CA 1
ATOM 677 C C . GLU A 1 88 ? -21.675 -7.290 27.065 1.00 71.00 88 GLU A C 1
ATOM 679 O O . GLU A 1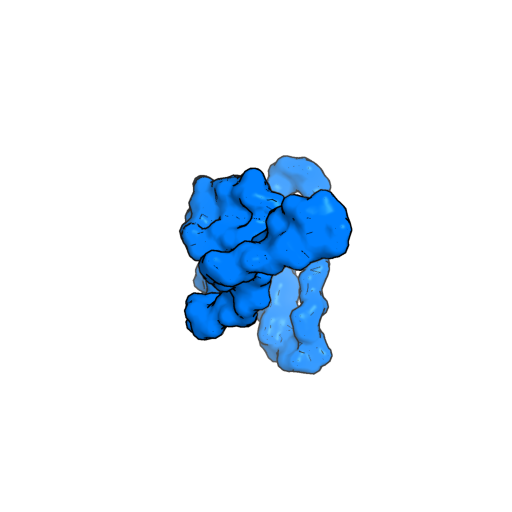 88 ? -22.517 -8.170 26.855 1.00 71.00 88 GLU A O 1
ATOM 684 N N . ASP A 1 89 ? -20.451 -7.565 27.500 1.00 74.75 89 ASP A N 1
ATOM 685 C CA . ASP A 1 89 ? -20.069 -8.884 27.988 1.00 74.75 89 ASP A CA 1
ATOM 686 C C . ASP A 1 89 ? -20.392 -9.067 29.483 1.00 74.75 89 ASP A C 1
ATOM 688 O O . ASP A 1 89 ? -20.885 -8.168 30.165 1.00 74.75 89 ASP A O 1
ATOM 692 N N . GLU A 1 90 ? -20.107 -10.257 30.016 1.00 78.12 90 GLU A N 1
ATOM 693 C CA . GLU A 1 90 ? -20.370 -10.620 31.417 1.00 78.12 90 GLU A CA 1
ATOM 694 C C . GLU A 1 90 ? -19.594 -9.758 32.435 1.00 78.12 90 GLU A C 1
ATOM 696 O O . GLU A 1 90 ? -19.896 -9.786 33.629 1.00 78.12 90 GLU A O 1
ATOM 701 N N . THR A 1 91 ? -18.604 -8.984 31.976 1.00 81.31 91 THR A N 1
ATOM 702 C CA . THR A 1 91 ? -17.823 -8.042 32.789 1.00 81.31 91 THR A CA 1
ATOM 703 C C . THR A 1 91 ? -18.331 -6.600 32.693 1.00 81.31 91 THR A C 1
ATOM 705 O O . THR A 1 91 ? -17.825 -5.726 33.400 1.00 81.31 91 THR A O 1
ATOM 708 N N . GLY A 1 92 ? -19.360 -6.354 31.874 1.00 77.50 92 GLY A N 1
ATOM 709 C CA . GLY A 1 92 ? -19.863 -5.020 31.550 1.00 77.50 92 GLY A CA 1
ATOM 710 C C . GLY A 1 92 ? -18.982 -4.272 3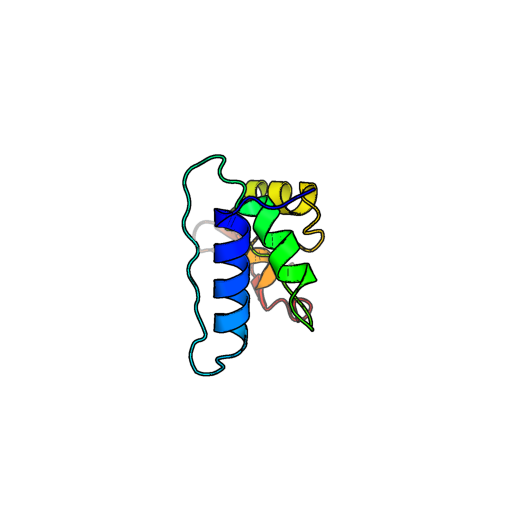0.545 1.00 77.50 92 GLY A C 1
ATOM 711 O O . GLY A 1 92 ? -19.136 -3.060 30.389 1.00 77.50 92 GLY A O 1
ATOM 712 N N . GLU A 1 93 ? -18.043 -4.955 29.879 1.00 78.12 93 GLU A N 1
ATOM 713 C CA . GLU A 1 93 ? -17.217 -4.363 28.834 1.00 78.12 93 GLU A CA 1
ATOM 714 C C . GLU A 1 93 ? -18.003 -4.326 27.523 1.00 78.12 93 GLU A C 1
ATOM 716 O O . GLU A 1 93 ? -18.543 -5.323 27.037 1.00 78.12 93 GLU A O 1
ATOM 721 N N . VAL A 1 94 ? -18.074 -3.132 26.945 1.00 75.00 94 VAL A N 1
ATOM 722 C CA . VAL A 1 94 ? -18.761 -2.899 25.685 1.00 75.00 94 VAL A CA 1
ATOM 723 C C . VAL A 1 94 ? -17.814 -3.196 24.530 1.00 75.00 94 VAL A C 1
ATOM 725 O O . VAL A 1 94 ? -16.877 -2.443 24.252 1.00 75.00 94 VAL A O 1
ATOM 728 N N . SER A 1 95 ? -18.088 -4.283 23.814 1.00 74.38 95 SER A N 1
ATOM 729 C CA . SER A 1 95 ? -17.360 -4.637 22.601 1.00 74.38 95 SER A CA 1
ATOM 730 C C . SER A 1 95 ? -18.079 -4.119 21.350 1.00 74.38 95 SER A C 1
ATOM 732 O O . SER A 1 95 ? -19.276 -4.367 21.168 1.00 74.38 95 SER A O 1
ATOM 734 N N . PRO A 1 96 ? -17.371 -3.428 20.437 1.00 75.44 96 PRO A N 1
ATOM 735 C CA . PRO A 1 96 ? -17.954 -3.007 19.174 1.00 75.44 96 PRO A CA 1
ATOM 736 C C . PRO A 1 96 ? -18.241 -4.220 18.284 1.00 75.44 96 PRO A C 1
ATOM 738 O O . PRO A 1 96 ? -17.350 -5.012 17.968 1.00 75.44 96 PRO A O 1
ATOM 741 N N . THR A 1 97 ? -19.480 -4.331 17.810 1.00 85.19 97 THR A N 1
ATOM 742 C CA . THR A 1 97 ? -19.853 -5.352 16.828 1.00 85.19 97 THR A CA 1
ATOM 743 C C . THR A 1 97 ? -19.438 -4.909 15.427 1.00 85.19 97 THR A C 1
ATOM 745 O O . THR A 1 97 ? -19.608 -3.753 15.042 1.00 85.19 97 THR A O 1
ATOM 748 N N . PHE A 1 98 ? -18.952 -5.835 14.599 1.00 89.19 98 PHE A N 1
ATOM 749 C CA . PHE A 1 98 ? -18.590 -5.559 13.207 1.00 89.19 98 PHE A CA 1
ATOM 750 C C . PHE A 1 98 ? -19.415 -6.394 12.227 1.00 89.19 98 PHE A C 1
ATOM 752 O O . PHE A 1 98 ? -19.821 -7.519 12.503 1.00 89.19 98 PHE A O 1
ATOM 759 N N . SER A 1 99 ? -19.660 -5.838 11.042 1.00 90.69 99 SER A N 1
ATOM 760 C CA . SER A 1 99 ? -20.245 -6.556 9.904 1.00 90.69 99 SER A CA 1
ATOM 761 C C . SER A 1 99 ? -19.348 -6.440 8.681 1.00 90.69 99 SER A C 1
ATOM 763 O O . SER A 1 99 ? -18.558 -5.502 8.585 1.00 90.69 99 SER A O 1
ATOM 765 N N . LEU A 1 100 ? -19.477 -7.371 7.732 1.00 92.44 100 LEU A N 1
ATOM 766 C CA . LEU A 1 100 ? -18.751 -7.287 6.466 1.00 92.44 100 LEU A CA 1
ATOM 767 C C . LEU A 1 100 ? -19.076 -5.975 5.745 1.00 92.44 100 LEU A C 1
ATOM 769 O O . LEU A 1 100 ? -20.242 -5.599 5.576 1.00 92.44 100 LEU A O 1
ATOM 773 N N . ASN A 1 101 ? -18.031 -5.288 5.299 1.00 90.62 101 ASN A N 1
ATOM 774 C CA . ASN A 1 101 ? -18.153 -4.087 4.499 1.00 90.62 101 ASN A CA 1
ATOM 775 C C . ASN A 1 101 ? -18.475 -4.478 3.051 1.00 90.62 101 ASN A C 1
ATOM 777 O O . ASN A 1 101 ? -17.585 -4.814 2.284 1.00 90.62 101 ASN A O 1
ATOM 781 N N . ARG A 1 102 ? -19.751 -4.426 2.656 1.00 87.69 102 ARG A N 1
ATOM 782 C CA . ARG A 1 102 ? -20.163 -4.735 1.272 1.00 87.69 102 ARG A CA 1
ATOM 783 C C . ARG A 1 102 ? -19.855 -3.622 0.261 1.00 87.69 102 ARG A C 1
ATOM 785 O O . ARG A 1 102 ? -20.092 -3.817 -0.920 1.00 87.69 102 ARG A O 1
ATOM 792 N N . GLN A 1 103 ? -19.356 -2.473 0.719 1.00 82.88 103 GLN A N 1
ATOM 793 C CA . GLN A 1 103 ? -18.984 -1.332 -0.127 1.00 82.88 103 GLN A CA 1
ATOM 794 C C . GLN A 1 103 ? -17.488 -1.324 -0.481 1.00 82.88 103 GLN A C 1
ATOM 796 O O . GLN A 1 103 ? -17.002 -0.350 -1.045 1.00 82.88 103 GLN A O 1
ATOM 801 N N . SER A 1 104 ? -16.728 -2.352 -0.090 1.00 77.31 104 SER A N 1
ATOM 802 C CA . SER A 1 104 ? -15.297 -2.451 -0.400 1.00 77.31 104 SER A CA 1
ATOM 803 C C . SER A 1 104 ? -14.985 -3.100 -1.752 1.00 77.31 104 SER A C 1
ATOM 805 O O . SER A 1 104 ? -13.806 -3.179 -2.105 1.00 77.31 104 SER A O 1
ATOM 807 N N . ALA A 1 105 ? -16.010 -3.543 -2.490 1.00 60.59 105 ALA A N 1
ATOM 808 C CA . ALA A 1 105 ? -15.909 -4.117 -3.832 1.00 60.59 105 ALA A CA 1
ATOM 809 C C . ALA A 1 105 ? -16.060 -3.045 -4.918 1.00 60.59 105 ALA A C 1
ATOM 811 O O . ALA A 1 105 ? -16.954 -2.184 -4.759 1.00 60.59 105 ALA A O 1
#

Radius of gyration: 17.67 Å; chains: 1; bounding box: 41×31×48 Å

Foldseek 3Di:
DDQDPVLVVVLVVLVVQVVDPVRPDDDDDDDPPNCPLLSVVVSVVPDPDDDEAEDQDPVVQVVSCVSPNVNYDHPDVLQWDWDPDFDQDPVRDTDTDIDGDPVND

Secondary structure (DSSP, 8-state):
-PPPHHHHHHHHHHHHHHT-TT---------TTS-HHHHHHHHHHTSSS----EESSHHHHHHHHTTT-TT-EEHHHHHEEEEEEEEE-TTS-EEEEEEE-TT--